Protein AF-A0A432S289-F1 (afdb_monomer_lite)

Structure (mmCIF, N/CA/C/O backbone):
data_AF-A0A432S289-F1
#
_entry.id   AF-A0A432S289-F1
#
loop_
_atom_site.group_PDB
_atom_site.id
_atom_site.type_symbol
_atom_site.label_atom_id
_atom_site.label_alt_id
_atom_site.label_comp_id
_atom_site.label_asym_id
_atom_site.label_entity_id
_atom_site.label_seq_id
_atom_site.pdbx_PDB_ins_code
_atom_site.Cartn_x
_atom_site.Cartn_y
_atom_site.Cartn_z
_atom_site.occupancy
_atom_site.B_iso_or_equiv
_atom_site.auth_seq_id
_atom_site.auth_comp_id
_atom_site.auth_asym_id
_atom_site.auth_atom_id
_atom_site.pdbx_PDB_model_num
ATOM 1 N N . TYR A 1 1 ? 8.424 -9.593 -16.265 1.00 66.69 1 TYR A N 1
ATOM 2 C CA . TYR A 1 1 ? 8.966 -9.099 -14.971 1.00 66.69 1 TYR A CA 1
ATOM 3 C C . TYR A 1 1 ? 7.779 -8.889 -14.062 1.00 66.69 1 TYR A C 1
ATOM 5 O O . TYR A 1 1 ? 6.873 -8.181 -14.467 1.00 66.69 1 TYR A O 1
ATOM 13 N N . TYR A 1 2 ? 7.748 -9.524 -12.893 1.00 71.38 2 TYR A N 1
ATOM 14 C CA . TYR A 1 2 ? 6.650 -9.345 -11.945 1.00 71.38 2 TYR A CA 1
ATOM 15 C C . TYR A 1 2 ? 7.056 -8.346 -10.886 1.00 71.38 2 TYR A C 1
ATOM 17 O O . TYR A 1 2 ? 8.161 -8.424 -10.343 1.00 71.38 2 TYR A O 1
ATOM 25 N N . THR A 1 3 ? 6.150 -7.433 -10.562 1.00 78.19 3 THR A N 1
ATOM 26 C CA . THR A 1 3 ? 6.328 -6.598 -9.388 1.00 78.19 3 THR A CA 1
ATOM 27 C C . THR A 1 3 ? 5.097 -6.632 -8.517 1.00 78.19 3 THR A C 1
ATOM 29 O O . THR A 1 3 ? 3.973 -6.654 -9.006 1.00 78.19 3 THR A O 1
ATOM 32 N N . TRP A 1 4 ? 5.312 -6.725 -7.214 1.00 78.19 4 TRP A N 1
ATOM 33 C CA . TRP A 1 4 ? 4.228 -6.896 -6.270 1.00 78.19 4 TRP A CA 1
ATOM 34 C C . TRP A 1 4 ? 4.512 -6.127 -4.994 1.00 78.19 4 TRP A C 1
ATOM 36 O O . TRP A 1 4 ? 5.663 -5.884 -4.622 1.00 78.19 4 TRP A O 1
ATOM 46 N N . PHE A 1 5 ? 3.430 -5.749 -4.332 1.00 82.81 5 PHE A N 1
ATOM 47 C CA . PHE A 1 5 ? 3.450 -5.124 -3.029 1.00 82.81 5 PHE A CA 1
ATOM 48 C C . PHE A 1 5 ? 2.475 -5.862 -2.125 1.00 82.81 5 PHE A C 1
ATOM 50 O O . PHE A 1 5 ? 1.335 -6.108 -2.515 1.00 82.81 5 PHE A O 1
ATOM 57 N N . ALA A 1 6 ? 2.899 -6.172 -0.905 1.00 88.19 6 ALA A N 1
ATOM 58 C CA . ALA A 1 6 ? 2.004 -6.640 0.139 1.00 88.19 6 ALA A CA 1
ATOM 59 C C . ALA A 1 6 ? 2.177 -5.804 1.401 1.00 88.19 6 ALA A C 1
ATOM 61 O O . ALA A 1 6 ? 3.290 -5.460 1.793 1.00 88.19 6 ALA A O 1
ATOM 62 N N . GLY A 1 7 ? 1.058 -5.495 2.043 1.00 88.25 7 GLY A N 1
ATOM 63 C CA . GLY A 1 7 ? 1.042 -4.729 3.276 1.00 88.25 7 GLY A CA 1
ATOM 64 C C . GLY A 1 7 ? -0.291 -4.825 3.994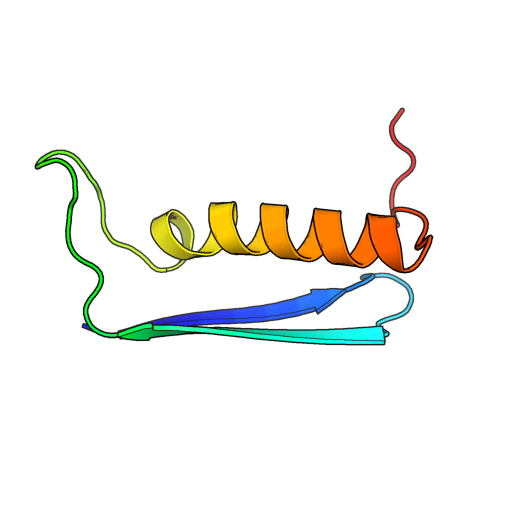 1.00 88.25 7 GLY A C 1
ATOM 65 O O . GLY A 1 7 ? -1.217 -5.520 3.568 1.00 88.25 7 GLY A O 1
ATOM 66 N N . PHE A 1 8 ? -0.384 -4.111 5.106 1.00 91.50 8 PHE A N 1
ATOM 67 C CA . PHE A 1 8 ? -1.591 -4.041 5.911 1.00 91.50 8 PHE A CA 1
ATOM 68 C C . PHE A 1 8 ? -1.800 -2.628 6.446 1.00 91.50 8 PHE A C 1
ATOM 70 O O . PHE A 1 8 ? -0.852 -1.858 6.593 1.00 91.50 8 PHE A O 1
ATOM 77 N N . PHE A 1 9 ? -3.054 -2.294 6.736 1.00 89.62 9 PHE A N 1
ATOM 78 C CA . PHE A 1 9 ? -3.431 -1.028 7.356 1.00 89.62 9 PHE A CA 1
ATOM 79 C C . PHE A 1 9 ? -4.745 -1.181 8.149 1.00 89.62 9 PHE A C 1
ATOM 81 O O . PHE A 1 9 ? -5.535 -2.099 7.883 1.00 89.62 9 PHE A O 1
ATOM 88 N N . PRO A 1 10 ? -5.027 -0.307 9.132 1.00 91.44 10 PRO A N 1
ATOM 89 C CA . PRO A 1 10 ? -4.096 0.617 9.799 1.00 91.44 10 PRO A CA 1
ATOM 90 C C . PRO A 1 10 ? -2.938 -0.117 10.501 1.00 91.44 10 PRO A C 1
ATOM 92 O O . PRO A 1 10 ? -3.053 -1.299 10.800 1.00 91.44 10 PRO A O 1
ATOM 95 N N . VAL A 1 11 ? -1.825 0.558 10.769 1.00 87.44 11 VAL A N 1
ATOM 96 C CA . VAL A 1 11 ? -0.625 -0.010 11.405 1.00 87.44 11 VAL A CA 1
ATOM 97 C C . VAL A 1 11 ? -0.873 -0.351 12.875 1.00 87.44 11 VAL A C 1
ATOM 99 O O . VAL A 1 11 ? -0.456 -1.416 13.323 1.00 87.44 11 VAL A O 1
ATOM 102 N N . ILE A 1 12 ? -1.567 0.514 13.629 1.00 87.44 12 ILE A N 1
ATOM 103 C CA . ILE A 1 12 ? -1.771 0.316 15.079 1.00 87.44 12 ILE A CA 1
ATOM 104 C C . ILE A 1 12 ? -2.725 -0.853 15.343 1.00 87.44 12 ILE A C 1
ATOM 106 O O . ILE A 1 12 ? -2.487 -1.684 16.218 1.00 87.44 12 ILE A O 1
ATOM 110 N N . LYS A 1 13 ? -3.827 -0.916 14.589 1.00 88.69 13 LYS A N 1
ATOM 111 C CA . LYS A 1 13 ? -4.814 -1.998 14.673 1.00 88.69 13 LYS A CA 1
ATOM 112 C C . LYS A 1 13 ? -5.157 -2.481 13.263 1.00 88.69 13 LYS A C 1
ATOM 114 O O . LYS A 1 13 ? -6.139 -1.984 12.701 1.00 88.69 13 LYS A O 1
ATOM 119 N N . PRO A 1 14 ? -4.377 -3.428 12.705 1.00 91.75 14 PRO A N 1
ATOM 120 C CA . PRO A 1 14 ? -4.573 -3.939 11.353 1.00 91.75 14 PRO A CA 1
ATOM 121 C C . PRO A 1 14 ? -5.982 -4.478 11.144 1.00 91.75 14 PRO A C 1
ATOM 123 O O . PRO A 1 14 ? -6.499 -5.247 11.954 1.00 91.75 14 PRO A O 1
ATOM 126 N N . LYS A 1 15 ? -6.614 -4.045 10.053 1.00 92.25 15 LYS A N 1
ATOM 127 C CA . LYS A 1 15 ? -7.959 -4.490 9.650 1.00 92.25 15 LYS A CA 1
ATOM 128 C C . LYS A 1 15 ? -8.008 -4.994 8.215 1.00 92.25 15 LYS A C 1
ATOM 130 O O . LYS A 1 15 ? -8.909 -5.753 7.876 1.00 92.25 15 LYS A O 1
ATOM 135 N N . TYR A 1 16 ? -7.069 -4.554 7.386 1.00 92.06 16 TYR A N 1
ATOM 136 C CA . TYR A 1 16 ? -7.029 -4.840 5.963 1.00 92.06 16 TYR A CA 1
ATOM 137 C C . TYR A 1 16 ? -5.643 -5.339 5.585 1.00 92.06 16 TYR A C 1
ATOM 139 O O . TYR A 1 16 ? -4.639 -4.763 6.004 1.00 92.06 16 TYR A O 1
ATOM 147 N N . THR A 1 17 ? -5.612 -6.373 4.751 1.00 93.44 17 THR A N 1
ATOM 148 C CA . THR A 1 17 ? -4.426 -6.819 4.020 1.00 93.44 17 THR A CA 1
ATOM 149 C C . THR A 1 17 ? -4.607 -6.419 2.565 1.00 93.44 17 THR A C 1
ATOM 151 O O . THR A 1 17 ? -5.676 -6.628 1.993 1.00 93.44 17 THR A O 1
ATOM 154 N N . ILE A 1 18 ? -3.571 -5.841 1.971 1.00 90.88 18 ILE A N 1
ATOM 155 C CA . ILE A 1 18 ? -3.518 -5.519 0.549 1.00 90.88 18 ILE A CA 1
ATOM 156 C C . ILE A 1 18 ? -2.382 -6.311 -0.077 1.00 90.88 18 ILE A C 1
ATOM 158 O O . ILE A 1 18 ? -1.267 -6.326 0.441 1.00 90.88 18 ILE A O 1
ATOM 162 N N . VAL A 1 19 ? -2.683 -6.921 -1.219 1.00 89.75 19 VAL A N 1
ATOM 163 C CA . VAL A 1 19 ? -1.703 -7.476 -2.146 1.00 89.75 19 VAL A CA 1
ATOM 164 C C . VAL A 1 19 ? -1.996 -6.869 -3.510 1.00 89.75 19 VAL A C 1
ATOM 166 O O . VAL A 1 19 ? -3.128 -6.934 -3.985 1.00 89.75 19 VAL A O 1
ATOM 169 N N . ILE A 1 20 ? -0.989 -6.252 -4.116 1.00 85.50 20 ILE A N 1
ATOM 170 C CA . ILE A 1 20 ? -1.049 -5.685 -5.462 1.00 85.50 20 ILE A CA 1
ATOM 171 C C . ILE A 1 20 ? -0.014 -6.425 -6.293 1.00 85.50 20 ILE A C 1
ATOM 173 O O . ILE A 1 20 ? 1.142 -6.523 -5.886 1.00 85.50 20 ILE A O 1
ATOM 177 N N . LEU A 1 21 ? -0.434 -6.946 -7.440 1.00 87.44 21 LEU A N 1
ATOM 178 C CA . LEU A 1 21 ? 0.422 -7.623 -8.402 1.00 87.44 21 LEU A CA 1
ATOM 179 C C . LEU A 1 21 ? 0.327 -6.879 -9.728 1.00 87.44 21 LEU A C 1
ATOM 181 O O . LEU A 1 21 ? -0.767 -6.673 -10.248 1.00 87.44 21 LEU A O 1
ATOM 185 N N . PHE A 1 22 ? 1.477 -6.514 -10.272 1.00 83.25 22 PHE A N 1
ATOM 186 C CA . PHE A 1 22 ? 1.613 -6.026 -11.631 1.00 83.25 22 PHE A CA 1
ATOM 187 C C . PHE A 1 22 ? 2.306 -7.103 -12.452 1.00 83.25 22 PHE A C 1
ATOM 189 O O . PHE A 1 22 ? 3.451 -7.485 -12.177 1.00 83.25 22 PHE A O 1
ATOM 196 N N . ASP A 1 23 ? 1.576 -7.582 -13.450 1.00 83.75 23 ASP A N 1
ATOM 197 C CA . ASP A 1 23 ? 2.126 -8.404 -14.510 1.00 83.75 23 ASP A CA 1
ATOM 198 C C . ASP A 1 23 ? 2.745 -7.489 -15.569 1.00 83.75 23 ASP A C 1
ATOM 200 O O . ASP A 1 23 ? 2.123 -6.510 -15.974 1.00 83.75 23 ASP A O 1
ATOM 204 N N . GLU A 1 24 ? 3.990 -7.780 -15.938 1.00 83.06 24 GLU A N 1
ATOM 205 C CA . GLU A 1 24 ? 4.767 -7.072 -16.965 1.00 83.06 24 GLU A CA 1
ATOM 206 C C . GLU A 1 24 ? 4.555 -5.542 -17.020 1.00 83.06 24 GLU A C 1
ATOM 208 O O . GLU A 1 24 ? 4.100 -5.012 -18.038 1.00 83.06 24 GLU A O 1
ATOM 213 N N . PRO A 1 25 ? 4.905 -4.787 -15.955 1.00 77.12 25 PRO A N 1
ATOM 214 C CA . PRO A 1 25 ? 4.748 -3.338 -15.963 1.00 77.12 25 PRO A CA 1
ATOM 215 C C . PRO A 1 25 ? 5.583 -2.725 -17.093 1.00 77.12 25 PRO A C 1
ATOM 217 O O . PRO A 1 25 ? 6.787 -2.977 -17.201 1.00 77.12 25 PRO A O 1
ATOM 220 N N . GLN A 1 26 ? 4.939 -1.913 -17.928 1.00 75.25 26 GLN A N 1
ATOM 221 C CA . GLN A 1 26 ? 5.588 -1.223 -19.039 1.00 75.25 26 GLN A CA 1
ATOM 222 C C . GLN A 1 26 ? 6.076 0.160 -18.609 1.00 75.25 26 GLN A C 1
ATOM 224 O O . GLN A 1 26 ? 5.451 0.817 -17.777 1.00 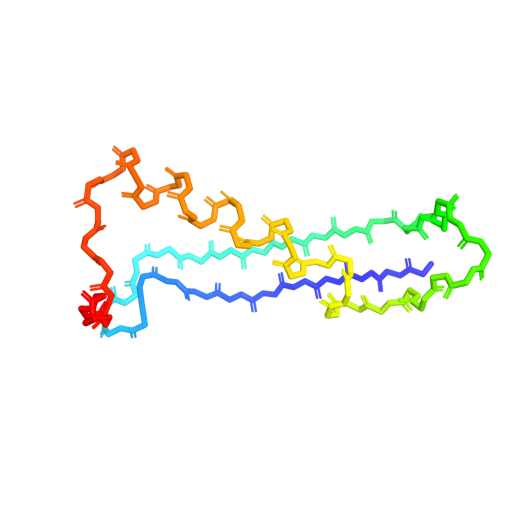75.25 26 GLN A O 1
ATOM 229 N N . LYS A 1 27 ? 7.197 0.603 -19.189 1.00 71.06 27 LYS A N 1
ATOM 230 C CA . LYS A 1 27 ? 7.647 1.991 -19.050 1.00 71.06 27 LYS A CA 1
ATOM 231 C C . LYS A 1 27 ? 6.703 2.885 -19.838 1.00 71.06 27 LYS A C 1
ATOM 233 O O . LYS A 1 27 ? 6.438 2.600 -21.003 1.00 71.06 27 LYS A O 1
ATOM 238 N N . LEU A 1 28 ? 6.252 3.969 -19.225 1.00 71.44 28 LEU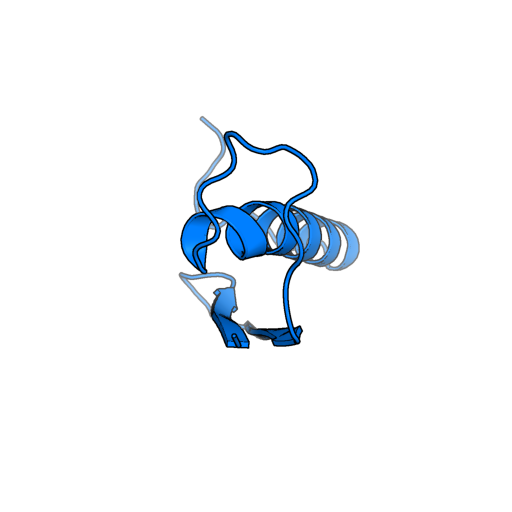 A N 1
ATOM 239 C CA . LEU A 1 28 ? 5.566 5.049 -19.926 1.00 71.44 28 LEU A CA 1
ATOM 240 C C . LEU A 1 28 ? 6.579 6.040 -20.512 1.00 71.44 28 LEU A C 1
ATOM 242 O O . LEU A 1 28 ? 6.326 6.611 -21.570 1.00 71.44 28 LEU A O 1
ATOM 246 N N . TYR A 1 29 ? 7.745 6.188 -19.869 1.00 76.00 29 TYR A N 1
ATOM 247 C CA . TYR A 1 29 ? 8.839 7.052 -20.325 1.00 76.00 29 TYR A CA 1
ATOM 248 C C . TYR A 1 29 ? 10.197 6.345 -20.198 1.00 76.00 29 TYR A C 1
ATOM 250 O O . TYR A 1 29 ? 10.416 5.557 -19.276 1.00 76.00 29 TYR A O 1
ATOM 258 N N . GLU A 1 30 ? 11.140 6.625 -21.107 1.00 70.19 30 GLU A N 1
ATOM 259 C CA . GLU A 1 30 ? 12.442 5.927 -21.143 1.00 70.19 30 GLU A CA 1
ATOM 260 C C . GLU A 1 30 ? 13.246 6.064 -19.836 1.00 70.19 30 GLU A C 1
ATOM 262 O O . GLU A 1 30 ? 13.959 5.137 -19.430 1.00 70.19 30 GLU A O 1
ATOM 267 N N . GLU A 1 31 ? 13.056 7.187 -19.144 1.00 75.31 31 GLU A N 1
ATOM 268 C CA . GLU A 1 31 ? 13.756 7.593 -17.921 1.00 75.31 31 GLU A CA 1
ATOM 269 C C . GLU A 1 31 ? 13.249 6.877 -16.655 1.00 75.31 31 GLU A C 1
ATOM 271 O O . GLU A 1 31 ? 13.865 6.959 -15.587 1.00 75.31 31 GLU A O 1
ATOM 276 N N . GLU A 1 32 ? 12.134 6.145 -16.745 1.00 70.25 32 GLU A N 1
ATOM 277 C CA . GLU A 1 32 ? 11.524 5.498 -15.588 1.00 70.25 32 GLU A CA 1
ATOM 278 C C . GLU A 1 32 ? 12.338 4.290 -15.108 1.00 70.25 32 GLU A C 1
ATOM 280 O O . GLU A 1 32 ? 12.620 3.327 -15.837 1.00 70.25 32 GLU A O 1
ATOM 285 N N . LYS A 1 33 ? 12.668 4.305 -13.813 1.00 66.38 33 LYS A N 1
ATOM 286 C CA . LYS A 1 33 ? 13.158 3.125 -13.100 1.00 66.38 33 LYS A CA 1
ATOM 287 C C . LYS A 1 33 ? 11.963 2.264 -12.698 1.00 66.38 33 LYS A C 1
ATOM 289 O O . LYS A 1 33 ? 11.272 2.576 -11.728 1.00 66.38 33 LYS A O 1
ATOM 294 N N . ILE A 1 34 ? 11.738 1.167 -13.420 1.00 66.38 34 ILE A N 1
ATOM 295 C CA . ILE A 1 34 ? 10.743 0.155 -13.043 1.00 66.38 34 ILE A CA 1
ATOM 296 C C . ILE A 1 34 ? 11.286 -0.641 -11.854 1.00 66.38 34 ILE A C 1
ATOM 298 O O . ILE A 1 34 ? 12.254 -1.389 -11.976 1.00 66.38 34 ILE A O 1
ATOM 302 N N . GLY A 1 35 ? 10.639 -0.4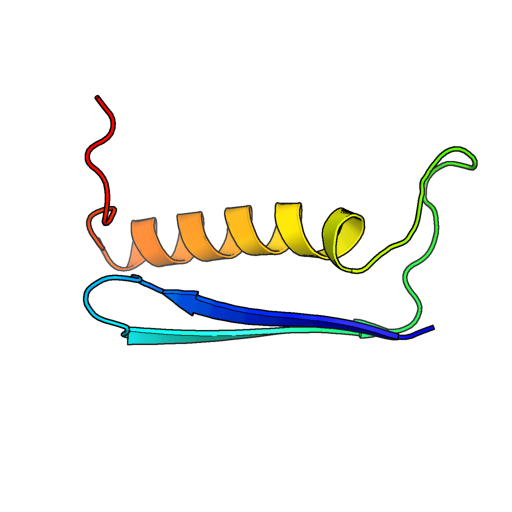88 -10.705 1.00 64.00 35 GLY A N 1
ATOM 303 C CA . GLY A 1 35 ? 10.852 -1.298 -9.514 1.00 64.00 35 GLY A CA 1
ATOM 304 C C . GLY A 1 35 ? 9.572 -1.354 -8.683 1.00 64.00 35 GLY A C 1
ATOM 305 O O . GLY A 1 35 ? 8.687 -0.512 -8.829 1.00 64.00 35 GLY A O 1
ATOM 306 N N . GLY A 1 36 ? 9.454 -2.335 -7.786 1.00 60.41 36 GLY A N 1
ATOM 307 C CA . GLY A 1 36 ? 8.212 -2.523 -7.021 1.00 60.41 36 GLY A CA 1
ATOM 308 C C . GLY A 1 36 ? 7.825 -1.350 -6.139 1.00 60.41 36 GLY A C 1
ATOM 309 O O . GLY A 1 36 ? 6.639 -1.062 -6.009 1.00 60.41 36 GLY A O 1
ATOM 310 N N . GLY A 1 37 ? 8.814 -0.617 -5.625 1.00 60.75 37 GLY A N 1
ATOM 311 C CA . GLY A 1 37 ? 8.584 0.618 -4.882 1.00 60.75 37 GLY A CA 1
ATOM 312 C C . GLY A 1 37 ? 8.128 1.796 -5.749 1.00 60.75 37 GLY A C 1
ATOM 313 O O . GLY A 1 37 ? 7.315 2.582 -5.286 1.00 60.75 37 GLY A O 1
ATOM 314 N N . SER A 1 38 ? 8.596 1.929 -6.994 1.00 68.88 38 SER A N 1
ATOM 315 C CA . SER A 1 38 ? 8.235 3.069 -7.855 1.00 68.88 38 SER A CA 1
ATOM 316 C C . SER A 1 38 ? 6.879 2.889 -8.537 1.00 68.88 38 SER A C 1
ATOM 318 O O . SER A 1 38 ? 6.119 3.847 -8.626 1.00 68.88 38 SER A O 1
ATOM 320 N N . VAL A 1 39 ? 6.548 1.666 -8.963 1.00 72.81 39 VAL A N 1
ATOM 321 C CA . VAL A 1 39 ? 5.276 1.367 -9.644 1.00 72.81 39 VAL A CA 1
ATOM 322 C C . VAL A 1 39 ? 4.135 1.177 -8.642 1.00 72.81 39 VAL A C 1
ATOM 324 O O . VAL A 1 39 ? 3.044 1.715 -8.821 1.00 72.81 39 VAL A O 1
ATOM 327 N N . SER A 1 40 ? 4.374 0.433 -7.557 1.00 72.50 40 SER A N 1
ATOM 328 C CA . SER A 1 40 ? 3.286 0.009 -6.666 1.00 72.50 40 SER A CA 1
ATOM 329 C C . SER A 1 40 ? 2.953 1.027 -5.577 1.00 72.50 40 SER A C 1
ATOM 331 O O . SER A 1 40 ? 1.818 1.045 -5.108 1.00 72.50 40 SER A O 1
ATOM 333 N N . ALA A 1 41 ? 3.904 1.868 -5.152 1.00 76.75 41 ALA A N 1
ATOM 334 C CA . ALA A 1 41 ? 3.685 2.768 -4.017 1.00 76.75 41 ALA A CA 1
ATOM 335 C C . ALA A 1 41 ? 2.638 3.872 -4.273 1.00 76.75 41 ALA A C 1
ATOM 337 O O . ALA A 1 41 ? 1.805 4.075 -3.387 1.00 76.75 41 ALA A O 1
ATOM 338 N N . PRO A 1 42 ? 2.605 4.555 -5.439 1.00 80.75 42 PRO A N 1
ATOM 339 C CA . PRO A 1 42 ? 1.566 5.551 -5.715 1.00 80.75 42 PRO A CA 1
ATOM 340 C C . PRO A 1 42 ? 0.165 4.925 -5.732 1.00 80.75 42 PRO A C 1
ATOM 342 O O . PRO A 1 42 ? -0.751 5.424 -5.083 1.00 80.75 42 PRO A O 1
ATOM 345 N N . ILE A 1 43 ? 0.027 3.768 -6.390 1.00 83.12 43 ILE A N 1
ATOM 346 C CA . ILE A 1 43 ? -1.236 3.023 -6.477 1.00 83.12 43 ILE A CA 1
ATOM 347 C C . ILE A 1 43 ? -1.690 2.549 -5.092 1.00 83.12 43 ILE A C 1
ATOM 349 O O . ILE A 1 43 ? -2.864 2.670 -4.744 1.00 83.12 43 ILE A O 1
ATOM 353 N N . LEU A 1 44 ? -0.762 2.030 -4.283 1.00 84.31 44 LEU A N 1
ATOM 354 C CA . LEU A 1 44 ? -1.042 1.618 -2.913 1.00 84.31 44 LEU A CA 1
ATOM 355 C C . LEU A 1 44 ? -1.582 2.784 -2.086 1.00 84.31 44 LEU A C 1
ATOM 357 O O . LEU A 1 44 ? -2.594 2.619 -1.408 1.00 84.31 44 LEU A O 1
ATOM 361 N N . LYS A 1 45 ? -0.915 3.943 -2.137 1.00 85.69 45 LYS A N 1
ATOM 362 C CA . LYS A 1 45 ? -1.323 5.128 -1.381 1.00 85.69 45 LYS A CA 1
ATOM 363 C C . LYS A 1 45 ? -2.746 5.542 -1.755 1.00 85.69 45 LYS A C 1
ATOM 365 O O . LYS A 1 45 ? -3.591 5.656 -0.872 1.00 85.69 45 LYS A O 1
ATOM 370 N N . ASP A 1 46 ? -3.030 5.681 -3.048 1.00 89.12 46 ASP A N 1
ATOM 371 C CA . ASP A 1 46 ? -4.352 6.090 -3.530 1.00 89.12 46 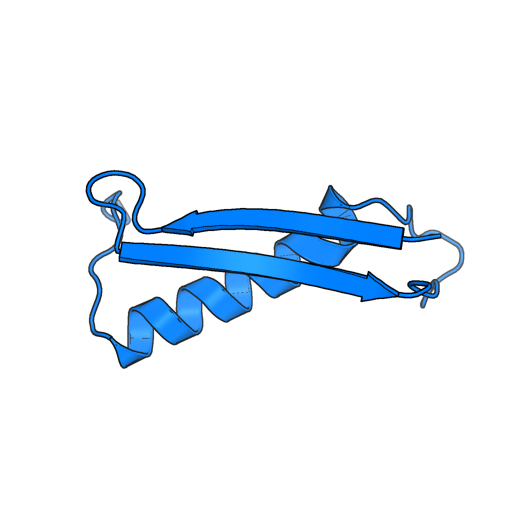ASP A CA 1
ATOM 372 C C . ASP A 1 46 ? -5.451 5.089 -3.144 1.00 89.12 46 ASP A C 1
ATOM 374 O O . ASP A 1 46 ? -6.565 5.481 -2.783 1.00 89.12 46 ASP A O 1
ATOM 378 N N . LEU A 1 47 ? -5.151 3.787 -3.194 1.00 89.81 47 LEU A N 1
ATOM 379 C CA . LEU A 1 47 ? -6.085 2.737 -2.794 1.00 89.81 47 LEU A CA 1
ATOM 380 C C . LEU A 1 47 ? -6.371 2.779 -1.287 1.00 89.81 47 LEU A C 1
ATOM 382 O O . LEU A 1 47 ? -7.534 2.727 -0.878 1.00 89.81 47 LEU A O 1
ATOM 386 N N . VAL A 1 48 ? -5.325 2.889 -0.467 1.00 89.31 48 VAL A N 1
ATOM 387 C CA . VAL A 1 48 ? -5.439 2.971 0.995 1.00 89.31 48 VAL A CA 1
ATOM 388 C C . VAL A 1 48 ? -6.216 4.221 1.402 1.00 89.31 48 VAL A C 1
ATOM 390 O O . VAL A 1 48 ? -7.161 4.102 2.184 1.00 89.31 48 VAL A O 1
ATOM 393 N N . ASP A 1 49 ? -5.907 5.382 0.818 1.00 90.00 49 ASP A N 1
ATOM 394 C CA . ASP A 1 49 ? -6.587 6.651 1.104 1.00 90.00 49 ASP A CA 1
ATOM 395 C C . ASP A 1 49 ? -8.092 6.558 0.801 1.00 90.00 49 ASP A C 1
ATOM 397 O O . ASP A 1 49 ? -8.927 6.943 1.625 1.00 90.00 49 ASP A O 1
ATOM 401 N N . ARG A 1 50 ? -8.469 5.961 -0.339 1.00 91.94 50 ARG A N 1
ATOM 402 C CA . ARG A 1 50 ? -9.880 5.733 -0.699 1.00 91.94 50 ARG A CA 1
ATOM 403 C C . ARG A 1 50 ? -10.578 4.792 0.279 1.00 91.94 50 ARG A C 1
ATOM 405 O O . ARG A 1 50 ? -11.690 5.086 0.718 1.00 91.94 50 ARG A O 1
ATOM 412 N N . ILE A 1 51 ? -9.956 3.665 0.637 1.00 91.31 51 ILE A N 1
ATOM 413 C CA . ILE A 1 51 ? -10.557 2.712 1.584 1.00 91.31 51 ILE A CA 1
ATOM 414 C C . ILE A 1 51 ? -10.732 3.375 2.951 1.00 91.31 51 ILE A C 1
ATO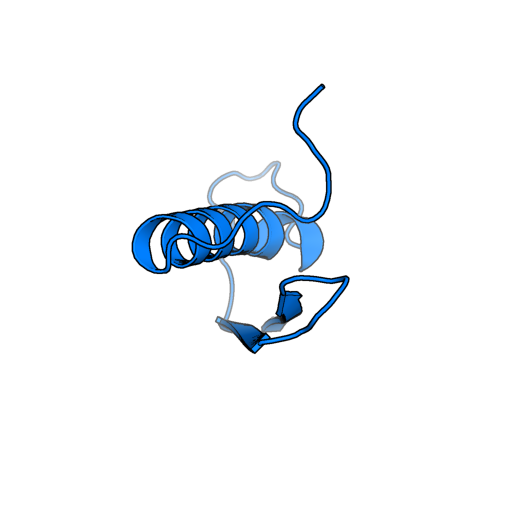M 416 O O . ILE A 1 51 ? -11.805 3.262 3.550 1.00 91.31 51 ILE A O 1
ATOM 420 N N . MET A 1 52 ? -9.716 4.096 3.427 1.00 90.38 52 MET A N 1
ATOM 421 C CA . MET A 1 52 ? -9.783 4.829 4.685 1.00 90.38 52 MET A CA 1
ATOM 422 C C . MET A 1 52 ? -10.898 5.875 4.681 1.00 90.38 52 MET A C 1
ATOM 424 O O . MET A 1 52 ? -11.668 5.929 5.644 1.00 90.38 52 MET A O 1
ATOM 428 N N . PHE A 1 53 ? -11.051 6.626 3.586 1.00 91.69 53 PHE A N 1
ATOM 429 C CA . PHE A 1 53 ? -12.135 7.590 3.405 1.00 91.69 53 PHE A CA 1
ATOM 430 C C . PHE A 1 53 ? -13.518 6.923 3.473 1.00 91.69 53 PHE A C 1
ATOM 432 O O . PHE A 1 53 ? -14.337 7.274 4.326 1.00 91.69 53 PHE A O 1
ATOM 439 N N . TYR A 1 54 ? -13.777 5.904 2.644 1.00 93.19 54 TYR A N 1
ATOM 440 C CA . TYR A 1 54 ? -15.091 5.247 2.591 1.00 93.19 54 TYR A CA 1
ATOM 441 C C . TYR A 1 54 ? -15.452 4.506 3.880 1.00 93.19 54 TYR A C 1
ATOM 443 O O . TYR A 1 54 ? -16.625 4.426 4.249 1.00 93.19 54 TYR A O 1
ATOM 451 N N . LYS A 1 55 ? -14.458 3.950 4.579 1.00 90.25 55 LYS A N 1
ATOM 452 C CA . LYS A 1 55 ? -14.659 3.216 5.836 1.00 90.25 55 LYS A CA 1
ATOM 453 C C . LYS A 1 55 ? -14.571 4.106 7.076 1.00 90.25 55 LYS A C 1
ATOM 455 O O . LYS A 1 55 ? -14.702 3.584 8.182 1.00 90.25 55 LYS A O 1
ATOM 460 N N . LYS A 1 56 ? -14.386 5.424 6.907 1.00 90.06 56 LYS A N 1
ATOM 461 C CA . LYS A 1 56 ? -14.232 6.408 7.994 1.00 90.06 56 LYS A CA 1
ATOM 462 C C . LYS A 1 56 ? -13.163 5.984 9.013 1.00 90.06 56 LYS A C 1
ATOM 464 O O . LYS A 1 56 ? -13.350 6.094 10.225 1.00 90.06 56 LYS A O 1
ATOM 469 N N . ILE A 1 57 ? -12.053 5.445 8.514 1.00 87.69 57 ILE A N 1
ATOM 470 C CA . ILE A 1 57 ? -10.914 5.011 9.325 1.00 87.69 57 ILE A CA 1
ATOM 471 C C . ILE A 1 57 ? -10.064 6.240 9.627 1.00 87.69 57 ILE A C 1
ATOM 473 O O . ILE A 1 57 ? -9.633 6.937 8.712 1.00 87.69 57 ILE A O 1
ATOM 477 N N . LYS A 1 58 ? -9.816 6.505 10.910 1.00 85.06 58 LYS A N 1
ATOM 478 C CA . LYS A 1 58 ? -8.907 7.580 11.311 1.00 85.06 58 LYS A CA 1
ATOM 479 C C . LYS A 1 58 ? -7.460 7.196 10.963 1.00 85.06 58 LYS A C 1
ATOM 481 O O . LYS A 1 58 ? -7.104 6.037 11.187 1.00 85.06 58 LYS A O 1
ATOM 486 N N . PRO A 1 59 ? -6.643 8.129 10.449 1.00 81.25 59 PRO A N 1
ATOM 487 C CA . PRO A 1 59 ? -5.211 7.910 10.279 1.00 81.25 59 PRO A CA 1
ATOM 488 C C . PRO A 1 59 ? -4.543 7.534 11.605 1.00 81.25 59 PRO A C 1
ATOM 490 O O . PRO A 1 59 ? -4.932 8.035 12.659 1.00 81.25 59 PRO A O 1
ATOM 493 N N . ASP A 1 60 ? -3.524 6.674 11.548 1.00 81.31 60 ASP A N 1
ATOM 494 C CA . ASP A 1 60 ? -2.776 6.264 12.745 1.00 81.31 60 ASP A CA 1
ATOM 495 C C . ASP A 1 60 ? -1.915 7.394 13.326 1.00 81.31 60 ASP A C 1
ATOM 497 O O . ASP A 1 60 ? -1.663 7.423 14.529 1.00 81.31 60 ASP A O 1
ATOM 501 N N . LYS A 1 61 ? -1.464 8.328 12.481 1.00 73.00 61 LYS A N 1
ATOM 502 C CA . LYS A 1 61 ? -0.801 9.565 12.902 1.00 73.00 61 LYS A CA 1
ATOM 503 C C . LYS A 1 61 ? -1.739 10.733 12.630 1.00 73.00 61 LYS A C 1
ATOM 505 O O . LYS A 1 61 ? -2.252 10.844 11.517 1.00 73.00 61 LYS A O 1
ATOM 510 N N . GLY A 1 62 ? -1.965 11.576 13.637 1.00 56.41 62 GLY A N 1
ATOM 511 C CA . GLY A 1 62 ? -2.610 12.868 13.427 1.00 56.41 62 GLY A CA 1
ATOM 512 C C . GLY A 1 62 ? -1.823 13.643 12.375 1.00 56.41 62 GLY A C 1
ATOM 513 O O . GLY A 1 62 ? -0.595 13.650 12.407 1.00 56.41 62 GLY A O 1
ATOM 514 N N . SER A 1 63 ? -2.519 14.206 11.392 1.00 50.03 63 SER A N 1
ATOM 515 C CA . SER A 1 63 ? -1.945 15.247 10.551 1.00 50.03 63 SER A CA 1
ATOM 516 C C . SER A 1 63 ? -1.774 16.482 11.437 1.00 50.03 63 SER A C 1
ATOM 518 O O . SER A 1 63 ? -2.746 17.216 11.625 1.00 50.03 63 SER A O 1
ATOM 520 N N . ASP A 1 64 ? -0.601 16.615 12.053 1.00 41.69 64 ASP A N 1
ATOM 521 C CA . ASP A 1 64 ? -0.135 17.876 12.637 1.00 41.69 64 ASP A CA 1
ATOM 522 C C . ASP A 1 64 ? 0.194 18.877 11.518 1.00 41.69 64 ASP A C 1
ATOM 524 O O . ASP A 1 64 ? 0.763 18.442 10.484 1.00 41.69 64 ASP A O 1
#

Secondary structure (DSSP, 8-state):
-EEEEEEEE-SSS--EEEEEEEESPPPSSTT----HHHHHHHHHHHHHHHHHHHTTPPPSS---

Radius of gyration: 14.0 Å; chains: 1; bounding box: 29×27×36 Å

Sequence (64 aa):
YYTWFAGFFPVIKPKYTIVILFDEPQKLYEEEKIGGGSVSAPILKDLVDRIMFYKKIKPDKGSD

Foldseek 3Di:
DKAKDWDFDDPVDTDDIDIDIDDPDDDPDPPDDDHNCVPPVVVVVVVVVVVCVVVVPDHPDPPD

pLDDT: mean 80.4, std 11.39, range [41.69, 93.44]